Protein 5H1O (pdb70)

Structure (mmCIF, N/CA/C/O backbone):
data_5H1O
#
_entry.id   5H1O
#
_cell.length_a   90.385
_cell.length_b   90.385
_cell.length_c   50.831
_cell.angle_alpha   90.00
_cell.angle_beta   90.00
_cell.angle_gamma   120.00
#
_symmetry.space_group_name_H-M   'P 63'
#
loop_
_entity.id
_entity.type
_entity.pdbx_description
1 polymer 'CRISPR-associated e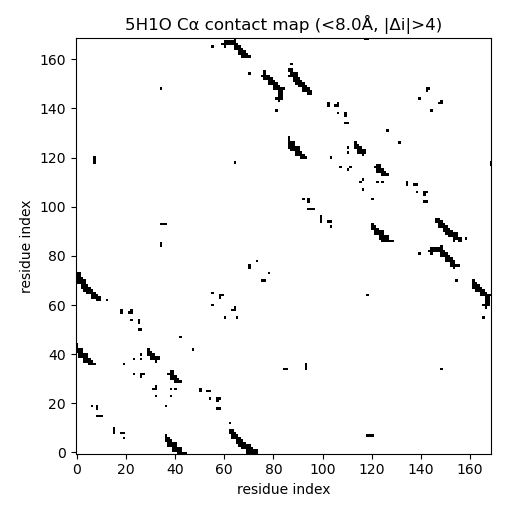ndoribonuclease Cas2'
2 non-polymer 'ACETATE ION'
3 water water
#
loop_
_atom_site.group_PDB
_atom_site.id
_atom_site.type_symbol
_atom_site.label_atom_id
_atom_site.label_alt_id
_atom_site.label_comp_id
_atom_site.label_asym_id
_atom_site.label_entity_id
_atom_site.label_seq_id
_atom_site.pdbx_PDB_ins_code
_atom_site.Cartn_x
_atom_site.Cartn_y
_atom_site.Cartn_z
_atom_site.occupancy
_atom_site.B_iso_or_equiv
_atom_site.auth_seq_id
_atom_site.auth_comp_id
_atom_site.auth_asym_id
_atom_site.auth_atom_id
_atom_site.pdbx_PDB_model_num
ATOM 1 N N . MET A 1 1 ? 20.233 36.251 27.181 1.00 34.85 1 MET A N 1
ATOM 2 C CA . MET A 1 1 ? 19.466 37.476 27.486 1.00 34.96 1 MET A CA 1
ATOM 3 C C . MET A 1 1 ? 20.275 38.620 26.876 1.00 30.58 1 MET A C 1
ATOM 4 O O . MET A 1 1 ? 21.477 38.474 26.647 1.00 34.83 1 MET A O 1
ATOM 9 N N . MET A 1 2 ? 19.626 39.732 26.546 1.00 29.15 2 MET A N 1
ATOM 10 C CA . MET A 1 2 ? 20.375 40.905 26.122 1.00 29.65 2 MET A CA 1
ATOM 11 C C . MET A 1 2 ? 20.391 41.953 27.230 1.00 29.22 2 MET A C 1
ATOM 12 O O . MET A 1 2 ? 19.350 42.213 27.858 1.00 29.42 2 MET A O 1
ATOM 17 N N . VAL A 1 3 ? 21.580 42.476 27.517 1.00 25.10 3 VAL A N 1
ATOM 18 C CA . VAL A 1 3 ? 21.726 43.614 28.429 1.00 24.91 3 VAL A CA 1
ATOM 19 C C . VAL A 1 3 ? 22.292 44.757 27.635 1.00 26.82 3 VAL A C 1
ATOM 20 O O . VAL A 1 3 ? 23.323 44.636 26.983 1.00 27.71 3 VAL A O 1
ATOM 24 N N . LEU A 1 4 ? 21.622 45.892 27.674 1.00 23.99 4 LEU A N 1
ATOM 25 C CA . LEU A 1 4 ? 22.119 47.103 27.076 1.00 24.18 4 LEU A CA 1
ATOM 26 C C . LEU A 1 4 ? 22.931 47.878 28.141 1.00 26.29 4 LEU A C 1
ATOM 27 O O . LEU A 1 4 ? 22.411 48.175 29.201 1.00 26.80 4 LEU A O 1
ATOM 32 N N . VAL A 1 5 ? 24.160 48.206 27.824 1.00 22.99 5 VAL A N 1
ATOM 33 C CA . VAL A 1 5 ? 25.076 48.932 28.709 1.00 23.99 5 VAL A CA 1
ATOM 34 C C . VAL A 1 5 ? 25.328 50.317 28.123 1.00 27.36 5 VAL A C 1
ATOM 35 O O . VAL A 1 5 ? 25.887 50.435 27.023 1.00 25.77 5 VAL A O 1
ATOM 39 N N . SER A 1 6 ? 24.953 51.368 28.864 1.00 25.10 6 SER A N 1
ATOM 40 C CA . SER A 1 6 ? 25.189 52.726 28.445 1.00 27.06 6 SER A CA 1
ATOM 41 C C . SER A 1 6 ? 26.216 53.341 29.400 1.00 29.96 6 SER A C 1
ATOM 42 O O . SER A 1 6 ? 25.968 53.420 30.594 1.00 29.91 6 SER A O 1
ATOM 45 N N . TYR A 1 7 ? 27.347 53.792 28.867 1.00 28.77 7 TYR A N 1
ATOM 46 C CA . TYR A 1 7 ? 28.398 54.332 29.705 1.00 30.06 7 TYR A CA 1
ATOM 47 C C . TYR A 1 7 ? 28.501 55.835 29.464 1.00 32.83 7 TYR A C 1
ATOM 48 O O . TYR A 1 7 ? 28.751 56.263 28.343 1.00 34.49 7 TYR A O 1
ATOM 57 N N . ASP A 1 8 ? 28.218 56.621 30.491 1.00 29.83 8 ASP A N 1
ATOM 58 C CA . ASP A 1 8 ? 28.325 58.077 30.434 1.00 29.50 8 ASP A CA 1
ATOM 59 C C . ASP A 1 8 ? 29.638 58.469 31.088 1.00 38.55 8 ASP A C 1
ATOM 60 O O . ASP A 1 8 ? 29.696 58.643 32.316 1.00 37.05 8 ASP A O 1
ATOM 65 N N . VAL A 1 9 ? 30.662 58.643 30.270 1.00 35.10 9 VAL A N 1
ATOM 66 C CA . VAL A 1 9 ? 31.987 58.879 30.836 1.00 38.07 9 VAL A CA 1
ATOM 67 C C . VAL A 1 9 ? 32.327 60.362 30.827 1.00 45.68 9 VAL A C 1
ATOM 68 O O . VAL A 1 9 ? 32.045 61.093 29.871 1.00 44.89 9 VAL A O 1
ATOM 72 N N . SER A 1 10 ? 32.901 60.807 31.943 1.00 55.95 10 SER A N 1
ATOM 73 C CA . SER A 1 10 ? 33.209 62.208 32.148 1.00 64.07 10 SER A CA 1
ATOM 74 C C . SER A 1 10 ? 34.137 62.741 31.058 1.00 65.55 10 SER A C 1
ATOM 75 O O . SER A 1 10 ? 35.045 62.048 30.592 1.00 61.77 10 SER A O 1
ATOM 78 N N . THR A 1 11 ? 33.946 63.996 30.699 1.00 69.84 11 THR A N 1
ATOM 79 C CA . THR A 1 11 ? 34.800 64.608 29.692 1.00 72.43 11 THR A CA 1
ATOM 80 C C . THR A 1 11 ? 35.591 65.742 30.312 1.00 85.60 11 THR A C 1
ATOM 81 O O . THR A 1 11 ? 36.596 66.198 29.758 1.00 84.95 11 THR A O 1
ATOM 85 N N . SER A 1 12 ? 35.146 66.182 31.481 1.00 90.96 12 SER A N 1
ATOM 86 C CA . SER A 1 12 ? 35.785 67.301 32.152 1.00 94.30 12 SER A CA 1
ATOM 87 C C . SER A 1 12 ? 36.961 66.828 33.011 1.00 100.79 12 SER A C 1
ATOM 88 O O . SER A 1 12 ? 37.771 67.640 33.482 1.00 108.43 12 SER A O 1
ATOM 91 N N . SER A 1 13 ? 37.050 65.510 33.190 1.00 99.65 13 SER A N 1
ATOM 92 C CA . SER A 1 13 ? 38.117 64.872 33.962 1.00 97.17 13 SER A CA 1
ATOM 93 C C . SER A 1 13 ? 39.002 63.975 33.079 1.00 87.76 13 SER A C 1
ATOM 94 O O . SER A 1 13 ? 38.540 63.430 32.071 1.00 75.25 13 SER A O 1
ATOM 97 N N . PRO A 1 14 ? 40.283 63.820 33.462 1.00 84.49 14 PRO A N 1
ATOM 98 C CA . PRO A 1 14 ? 41.270 63.016 32.729 1.00 79.81 14 PRO A CA 1
ATOM 99 C C . PRO A 1 14 ? 41.065 61.510 32.853 1.00 74.92 14 PRO A C 1
ATOM 100 O O . PRO A 1 14 ? 40.413 61.041 33.791 1.00 77.29 14 PRO A O 1
ATOM 104 N N . GLY A 1 15 ? 41.585 60.766 31.882 1.00 67.90 15 GLY A N 1
ATOM 105 C CA . GLY A 1 15 ? 41.515 59.315 31.910 1.00 61.32 15 GLY A CA 1
ATOM 106 C C . GLY A 1 15 ? 40.210 58.723 31.403 1.00 55.67 15 GLY A C 1
ATOM 107 O O . GLY A 1 15 ? 40.057 57.509 31.385 1.00 50.54 15 GLY A O 1
ATOM 108 N N . GLY A 1 16 ? 39.277 59.575 31.001 1.00 57.19 16 GLY A N 1
ATOM 109 C CA . GLY A 1 16 ? 37.998 59.095 30.523 1.00 52.96 16 GLY A CA 1
ATOM 110 C C . GLY A 1 16 ? 38.191 58.245 29.285 1.00 49.77 16 GLY A C 1
A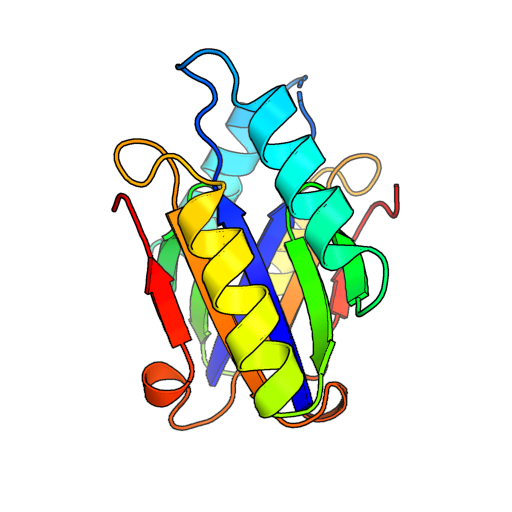TOM 111 O O . GLY A 1 16 ? 37.547 57.213 29.127 1.00 45.81 16 GLY A O 1
ATOM 112 N N . ASP A 1 17 ? 39.072 58.693 28.392 1.00 52.65 17 ASP A N 1
ATOM 113 C CA . ASP A 1 17 ? 39.350 57.942 27.172 1.00 57.20 17 ASP A CA 1
ATOM 114 C C . ASP A 1 17 ? 39.848 56.541 27.509 1.00 51.92 17 ASP A C 1
ATOM 115 O O . ASP A 1 17 ? 39.398 55.564 26.910 1.00 49.18 17 ASP A O 1
ATOM 120 N N . LYS A 1 18 ? 40.754 56.450 28.482 1.00 46.12 18 LYS A N 1
ATOM 121 C CA . LYS A 1 18 ? 41.267 55.145 28.896 1.00 44.36 18 LYS A CA 1
ATOM 122 C C . LYS A 1 18 ? 40.187 54.267 29.534 1.00 46.99 18 LYS A C 1
ATOM 123 O O . LYS A 1 18 ? 40.127 53.064 29.256 1.00 42.55 18 LYS A O 1
ATOM 129 N N . ARG A 1 19 ? 39.318 54.853 30.363 1.00 43.90 19 ARG A N 1
ATOM 130 C CA . ARG A 1 19 ? 38.279 54.099 31.038 1.00 42.03 19 ARG A CA 1
ATOM 131 C C . ARG A 1 19 ? 37.268 53.542 30.036 1.00 37.91 19 ARG A C 1
ATOM 132 O O . ARG A 1 19 ? 36.857 52.365 30.158 1.00 34.60 19 ARG A O 1
ATOM 140 N N . LEU A 1 20 ? 36.905 54.370 29.052 1.00 39.26 20 LEU A N 1
ATOM 141 C CA . LEU A 1 20 ? 36.013 53.928 27.986 1.00 35.74 20 LEU A CA 1
ATOM 142 C C . LEU A 1 20 ? 36.679 52.810 27.183 1.00 39.13 20 LEU A C 1
ATOM 143 O O . LEU A 1 20 ? 36.030 51.802 26.890 1.00 34.31 20 LEU A O 1
ATOM 148 N N . ARG A 1 21 ? 37.980 52.933 26.909 1.00 40.61 21 ARG A N 1
ATOM 149 C CA . ARG A 1 21 ? 38.704 51.888 26.183 1.00 38.17 21 ARG A CA 1
ATOM 150 C C . ARG A 1 21 ? 38.647 50.563 26.941 1.00 36.81 21 ARG A C 1
ATOM 151 O O . ARG A 1 21 ? 38.394 49.501 26.350 1.00 36.74 21 ARG A O 1
ATOM 159 N N . LYS A 1 22 ? 38.854 50.632 28.257 1.00 37.94 22 LYS A N 1
ATOM 160 C CA . LYS A 1 22 ? 38.841 49.415 29.075 1.00 36.79 22 LYS A CA 1
ATOM 161 C C . LYS A 1 22 ? 37.439 48.809 29.151 1.00 35.31 22 LYS A C 1
ATOM 162 O O . LYS A 1 22 ? 37.289 47.589 29.111 1.00 35.10 22 LYS A O 1
ATOM 168 N N . VAL A 1 23 ? 36.423 49.658 29.248 1.00 30.47 23 VAL A N 1
ATOM 169 C CA . VAL A 1 23 ? 35.059 49.159 29.279 1.00 29.91 23 VAL A CA 1
ATOM 170 C C . VAL A 1 23 ? 34.730 48.474 27.954 1.00 28.95 23 VAL A C 1
ATOM 171 O O . VAL A 1 23 ? 34.120 47.408 27.914 1.00 29.78 23 VAL A O 1
ATOM 175 N N . ALA A 1 24 ? 35.133 49.095 26.857 1.00 31.23 24 ALA A N 1
ATOM 176 C CA . ALA A 1 24 ? 34.834 48.530 25.547 1.00 30.55 24 ALA A CA 1
ATOM 177 C C . ALA A 1 24 ? 35.540 47.177 25.394 1.00 32.78 24 ALA A C 1
ATOM 178 O O . ALA A 1 24 ? 34.970 46.217 24.861 1.00 34.03 24 ALA A O 1
ATOM 180 N N . LYS A 1 25 ? 36.778 47.106 25.886 1.00 34.20 25 LYS A N 1
ATOM 181 C CA . LYS A 1 25 ? 37.554 45.869 25.796 1.00 36.75 25 LYS A CA 1
ATOM 182 C C . LYS A 1 25 ? 36.852 44.781 26.617 1.00 35.85 25 LYS A C 1
ATOM 183 O O . LYS A 1 25 ? 36.763 43.644 26.196 1.00 37.60 25 LYS A O 1
ATOM 189 N N . ALA A 1 26 ? 36.329 45.144 27.779 1.00 36.82 26 ALA A N 1
ATOM 190 C CA . ALA A 1 26 ? 35.650 44.156 28.621 1.00 36.72 26 ALA A CA 1
ATOM 191 C C . ALA A 1 26 ? 34.376 43.624 27.953 1.00 30.93 26 ALA A C 1
ATOM 192 O O . ALA A 1 26 ? 34.040 42.452 28.125 1.00 33.47 26 ALA A O 1
ATOM 194 N N . CYS A 1 27 ? 33.738 44.474 27.145 1.00 29.45 27 CYS A N 1
ATOM 195 C CA . CYS A 1 27 ? 32.482 44.094 26.452 1.00 28.40 27 CYS A CA 1
ATOM 196 C C . CYS A 1 27 ? 32.724 43.416 25.105 1.00 30.94 27 CYS A C 1
ATOM 197 O O . CYS A 1 27 ? 31.793 42.946 24.467 1.00 34.28 27 CYS A O 1
ATOM 200 N N . ARG A 1 28 ? 33.972 43.398 24.651 1.00 33.44 28 ARG A N 1
ATOM 201 C CA . ARG A 1 28 ? 34.269 43.012 23.278 1.00 35.42 28 ARG A CA 1
ATOM 202 C C . ARG A 1 28 ? 33.853 41.577 22.924 1.00 39.73 28 ARG A C 1
ATOM 203 O O . ARG A 1 28 ? 33.375 41.325 21.831 1.00 43.32 28 ARG A O 1
ATOM 211 N N . ASP A 1 29 ? 34.060 40.626 23.825 1.00 37.78 29 ASP A N 1
ATOM 212 C CA . ASP A 1 29 ? 33.800 39.233 23.457 1.00 46.27 29 ASP A CA 1
ATOM 213 C C . ASP A 1 29 ? 32.354 38.787 23.621 1.00 37.75 29 ASP A C 1
ATOM 214 O O . ASP A 1 29 ? 31.969 37.784 23.062 1.00 39.59 29 ASP A O 1
ATOM 219 N N . LEU A 1 30 ? 31.539 39.533 24.356 1.00 34.56 30 LEU A N 1
ATOM 220 C CA . LEU A 1 30 ? 30.170 39.073 24.551 1.00 36.26 30 LEU A CA 1
ATOM 221 C C . LEU A 1 30 ? 29.167 40.064 24.005 1.00 40.96 30 LEU A C 1
ATOM 222 O O . LEU A 1 30 ? 27.972 39.925 24.230 1.00 42.73 30 LEU A O 1
ATOM 227 N N . GLY A 1 31 ? 29.630 41.041 23.257 1.00 33.13 31 GLY A N 1
ATOM 228 C CA . GLY A 1 31 ? 28.676 42.030 22.812 1.00 38.71 31 GLY A CA 1
ATOM 229 C C . GLY A 1 31 ? 29.127 42.825 21.628 1.00 34.94 31 GLY A C 1
ATOM 230 O O . GLY A 1 31 ? 30.147 42.539 21.002 1.00 34.49 31 GLY A O 1
ATOM 231 N N . GLN A 1 32 ? 28.305 43.807 21.281 1.00 33.38 32 GLN A N 1
ATOM 232 C CA . GLN A 1 32 ? 28.584 44.637 20.150 1.00 33.95 32 GLN A CA 1
ATOM 233 C C . GLN A 1 32 ? 28.526 46.087 20.603 1.00 32.52 32 GLN A C 1
ATOM 234 O O . GLN A 1 32 ? 27.631 46.480 21.359 1.00 31.82 32 GLN A O 1
ATOM 240 N N . ARG A 1 33 ? 29.523 46.852 20.188 1.00 32.94 33 ARG A N 1
ATOM 241 C CA . ARG A 1 33 ? 29.561 48.287 20.431 1.00 30.52 33 ARG A CA 1
ATOM 242 C C . ARG A 1 33 ? 28.700 48.957 19.375 1.00 30.74 33 ARG A C 1
ATOM 243 O O . ARG A 1 33 ? 29.127 49.108 18.216 1.00 34.13 33 ARG A O 1
ATOM 251 N N . VAL A 1 34 ? 27.489 49.336 19.759 1.00 27.16 34 VAL A N 1
ATOM 252 C CA . VAL A 1 34 ? 26.524 49.821 18.754 1.00 28.32 34 VAL A CA 1
ATOM 253 C C . VAL A 1 34 ? 26.548 51.328 18.624 1.00 28.07 34 VAL A C 1
ATOM 254 O O . VAL A 1 34 ? 26.080 51.856 17.621 1.00 29.04 34 VAL A O 1
ATOM 258 N N . GLN A 1 35 ? 27.021 52.009 19.663 1.00 27.56 35 GLN A N 1
ATOM 259 C CA . GLN A 1 35 ? 27.338 53.445 19.553 1.00 29.03 35 GLN A CA 1
ATOM 260 C C . GLN A 1 35 ? 28.606 53.714 20.337 1.00 32.36 35 GLN A C 1
ATOM 261 O O . GLN A 1 35 ? 29.113 52.801 21.016 1.00 29.75 35 GLN A O 1
ATOM 267 N N . PHE A 1 36 ? 29.123 54.940 20.275 1.00 30.18 36 PHE A N 1
ATOM 268 C CA . PHE A 1 36 ? 30.420 55.264 20.905 1.00 30.24 36 PHE A CA 1
ATOM 269 C C . PHE A 1 36 ? 30.515 54.722 22.311 1.00 33.74 36 PHE A C 1
ATOM 270 O O . PHE A 1 36 ? 31.534 54.157 22.697 1.00 35.30 36 PHE A O 1
ATOM 278 N N . SER A 1 37 ? 29.453 54.903 23.097 1.00 29.75 37 SER A N 1
ATOM 279 C CA . SER A 1 37 ? 29.521 54.435 24.493 1.00 28.66 37 SER A CA 1
ATOM 280 C C . SER A 1 37 ? 28.336 53.526 24.878 1.00 27.23 37 SER A C 1
ATOM 281 O O . SER A 1 37 ? 27.924 53.461 26.045 1.00 26.50 37 SER A O 1
ATOM 284 N N . VAL A 1 38 ? 27.795 52.806 23.894 1.00 25.27 38 VAL A N 1
ATOM 285 C CA . VAL A 1 38 ? 26.668 51.932 24.172 1.00 25.48 38 VAL A CA 1
ATOM 286 C C . VAL A 1 38 ? 26.923 50.560 23.564 1.00 25.37 38 VAL A C 1
ATOM 287 O O . VAL A 1 38 ? 27.342 50.430 22.386 1.00 28.66 38 VAL A O 1
ATOM 291 N N . PHE A 1 39 ? 26.656 49.545 24.392 1.00 24.99 39 PHE A N 1
ATOM 292 C CA . PHE A 1 39 ? 27.012 48.154 24.080 1.00 26.30 39 PHE A CA 1
ATOM 293 C C . PHE A 1 39 ? 25.817 47.256 24.242 1.00 23.64 39 PHE A C 1
ATOM 294 O O . PHE A 1 39 ? 25.112 47.347 25.239 1.00 26.02 39 PHE A O 1
ATOM 302 N N . GLU A 1 40 ? 25.579 46.398 23.262 1.00 24.69 40 GLU A N 1
ATOM 303 C CA . GLU A 1 40 ? 24.548 45.382 23.365 1.00 25.46 40 GLU A CA 1
ATOM 304 C C . GLU A 1 40 ? 25.238 44.078 23.739 1.00 28.82 40 GLU A C 1
ATOM 305 O O . GLU A 1 40 ? 25.998 43.555 22.939 1.00 30.29 40 GLU A O 1
ATOM 311 N N . ILE A 1 41 ? 24.981 43.571 24.942 1.00 25.68 41 ILE A N 1
ATOM 312 C CA . ILE A 1 41 ? 25.696 42.374 25.462 1.00 26.45 41 ILE A CA 1
ATOM 313 C C . ILE A 1 41 ? 24.771 41.162 25.403 1.00 30.16 41 ILE A C 1
ATOM 314 O O . ILE A 1 41 ? 23.616 41.263 25.824 1.00 29.89 41 ILE A O 1
ATOM 319 N N . GLU A 1 42 ? 25.197 40.046 24.805 1.00 28.13 42 GLU A N 1
ATOM 320 C CA . GLU A 1 42 ? 24.354 38.856 24.759 1.00 30.27 42 GLU A CA 1
ATOM 321 C C . GLU A 1 42 ? 24.986 37.869 25.740 1.00 37.11 42 GLU A C 1
ATOM 322 O O . GLU A 1 42 ? 26.088 37.400 25.511 1.00 40.83 42 GLU A O 1
ATOM 328 N N . VAL A 1 43 ? 24.315 37.634 26.860 1.00 36.18 43 VAL A N 1
ATOM 329 C CA . VAL A 1 43 ? 24.884 36.931 28.011 1.00 32.01 43 VAL A CA 1
ATOM 330 C C . VAL A 1 43 ? 23.905 36.015 28.733 1.00 34.61 43 VAL A C 1
ATOM 331 O O . VAL A 1 43 ? 22.704 36.282 28.747 1.00 38.77 43 VAL A O 1
ATOM 335 N N . ASP A 1 44 ? 24.400 34.925 29.316 1.00 36.79 44 ASP A N 1
ATOM 336 C CA . ASP A 1 44 ? 23.577 34.200 30.270 1.00 40.32 44 ASP A CA 1
ATOM 337 C C . ASP A 1 44 ? 23.763 34.852 31.647 1.00 36.53 44 ASP A C 1
ATOM 338 O O . ASP A 1 44 ? 24.620 35.735 31.804 1.00 34.84 44 ASP A O 1
ATOM 343 N N . PRO A 1 45 ? 22.953 34.470 32.639 1.00 40.89 45 PRO A N 1
ATOM 344 C CA . PRO A 1 45 ? 23.018 35.240 33.886 1.00 44.26 45 PRO A CA 1
ATOM 345 C C . PRO A 1 45 ? 24.400 35.242 34.579 1.00 42.39 45 PRO A C 1
ATOM 346 O O .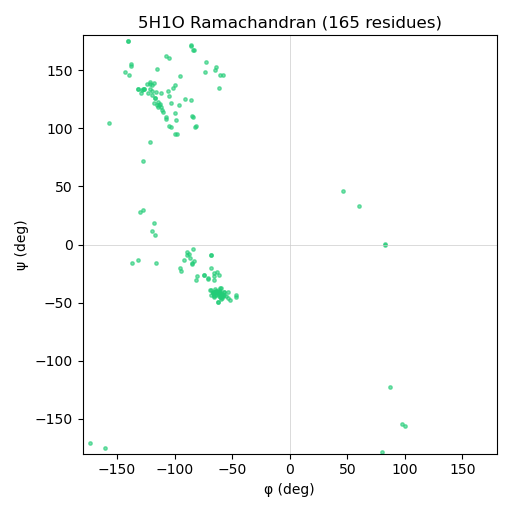 PRO A 1 45 ? 24.785 36.258 35.151 1.00 36.81 45 PRO A O 1
ATOM 350 N N . ALA A 1 46 ? 25.120 34.129 34.550 1.00 42.07 46 ALA A N 1
ATOM 351 C CA . ALA A 1 46 ? 26.447 34.092 35.189 1.00 41.82 46 ALA A CA 1
ATOM 352 C C . ALA A 1 46 ? 27.455 34.992 34.470 1.00 34.10 46 ALA A C 1
ATOM 353 O O . ALA A 1 46 ? 28.274 35.709 35.122 1.00 35.21 46 ALA A O 1
ATOM 355 N N . GLN A 1 47 ? 27.423 34.956 33.138 1.00 34.88 47 GLN A N 1
ATOM 356 C CA . GLN A 1 47 ? 28.286 35.850 32.338 1.00 30.98 47 GLN A CA 1
ATOM 357 C C . GLN A 1 47 ? 27.953 37.278 32.642 1.00 28.17 47 GLN A C 1
ATOM 358 O O . GLN A 1 47 ? 28.856 38.127 32.712 1.00 29.35 47 GLN A O 1
ATOM 364 N N . TRP A 1 48 ? 26.651 37.565 32.786 1.00 30.76 48 TRP A N 1
ATOM 365 C CA . TRP A 1 48 ? 26.286 38.951 33.076 1.00 27.00 48 TRP A CA 1
ATOM 366 C C . TRP A 1 48 ? 26.825 39.345 34.461 1.00 30.21 48 TRP A C 1
ATOM 367 O O . TRP A 1 48 ? 27.365 40.435 34.650 1.00 28.48 48 TRP A O 1
ATOM 378 N N . THR A 1 49 ? 26.656 38.486 35.447 1.00 29.20 49 THR A N 1
ATOM 379 C CA . THR A 1 49 ? 27.197 38.803 36.778 1.00 28.15 49 THR A CA 1
ATOM 380 C C . THR A 1 49 ? 28.696 39.158 36.763 1.00 31.24 49 THR A C 1
ATOM 381 O O . THR A 1 49 ? 29.128 40.166 37.357 1.00 31.23 49 THR A O 1
ATOM 385 N N . ALA A 1 50 ? 29.440 38.335 36.044 1.00 29.87 50 ALA A N 1
ATOM 386 C CA . ALA A 1 50 ? 30.878 38.524 35.915 1.00 29.32 50 ALA A CA 1
ATOM 387 C C . ALA A 1 50 ? 31.207 39.853 35.222 1.00 28.39 50 ALA A C 1
ATOM 388 O O . ALA A 1 50 ? 32.064 40.641 35.704 1.00 29.65 50 ALA A O 1
ATOM 390 N N . LEU A 1 51 ? 30.548 40.077 34.088 1.00 28.38 51 LEU A N 1
ATOM 391 C CA . LEU A 1 51 ? 30.854 41.281 33.304 1.00 26.88 51 LEU A CA 1
ATOM 392 C C . LEU A 1 51 ? 30.457 42.532 34.080 1.00 24.98 51 LEU A C 1
ATOM 393 O O . LEU A 1 51 ? 31.209 43.505 34.143 1.00 26.04 51 LEU A O 1
ATOM 398 N N . ARG A 1 52 ? 29.304 42.505 34.728 1.00 26.94 52 ARG A N 1
ATOM 399 C CA . ARG A 1 52 ? 28.827 43.634 35.513 1.00 28.69 52 ARG A CA 1
ATOM 400 C C . ARG A 1 52 ? 29.845 44.063 36.582 1.00 27.72 52 ARG A C 1
ATOM 401 O O . ARG A 1 52 ? 30.100 45.270 36.769 1.00 26.51 52 ARG A O 1
ATOM 409 N N . GLN A 1 53 ? 30.415 43.080 37.277 1.00 26.62 53 GLN A N 1
ATOM 410 C CA . GLN A 1 53 ? 31.417 43.384 38.295 1.00 27.48 53 GLN A CA 1
ATOM 411 C C . GLN A 1 53 ? 32.610 44.109 37.689 1.00 27.41 53 GLN A C 1
ATOM 412 O O . GLN A 1 53 ? 33.089 45.127 38.262 1.00 28.15 53 GLN A O 1
ATOM 418 N N . ARG A 1 54 ? 33.102 43.589 36.554 1.00 26.47 54 ARG A N 1
ATOM 419 C CA . ARG A 1 54 ? 34.234 44.271 35.896 1.00 27.04 54 ARG A CA 1
ATOM 420 C C . ARG A 1 54 ? 33.887 45.692 35.477 1.00 27.12 54 ARG A C 1
ATOM 421 O O . ARG A 1 54 ? 34.669 46.639 35.690 1.00 28.36 54 ARG A O 1
ATOM 429 N N . LEU A 1 55 ? 32.716 45.887 34.874 1.00 25.64 55 LEU A N 1
ATOM 430 C CA . LEU A 1 55 ? 32.354 47.229 34.447 1.00 25.95 55 LEU A CA 1
ATOM 431 C C . LEU A 1 55 ? 32.258 48.201 35.638 1.00 27.10 55 LEU A C 1
ATOM 432 O O . LEU A 1 55 ? 32.781 49.331 35.579 1.00 28.22 55 LEU A O 1
ATOM 437 N N . CYS A 1 56 ? 31.625 47.759 36.722 1.00 26.21 56 CYS A N 1
ATOM 438 C CA . CYS A 1 56 ? 31.549 48.575 37.935 1.00 27.34 56 CYS A CA 1
ATOM 439 C C . CYS A 1 56 ? 32.947 48.947 38.443 1.00 31.39 56 CYS A C 1
ATOM 440 O O . CYS A 1 56 ? 33.159 50.079 38.890 1.00 30.28 56 CYS A O 1
ATOM 443 N N . ASP A 1 57 ? 33.883 47.992 38.403 1.00 30.04 57 ASP A N 1
ATOM 444 C CA . ASP A 1 57 ? 35.226 48.200 38.902 1.00 27.19 57 ASP A CA 1
ATOM 445 C C . ASP A 1 57 ? 36.054 49.142 38.019 1.00 28.29 57 ASP A C 1
ATOM 446 O O . ASP A 1 57 ? 36.908 49.875 38.512 1.00 32.08 57 ASP A O 1
ATOM 451 N N . LEU A 1 58 ? 35.743 49.130 36.723 1.00 30.64 58 LEU A N 1
ATOM 452 C CA . LEU A 1 58 ? 36.550 49.887 35.747 1.00 31.26 58 LEU A CA 1
ATOM 453 C C . LEU A 1 58 ? 36.227 51.381 35.687 1.00 29.35 58 LEU A C 1
ATOM 454 O O . LEU A 1 58 ? 37.082 52.171 35.285 1.00 34.41 58 LEU A O 1
ATOM 459 N N . ILE A 1 59 ? 34.990 51.763 36.025 1.00 32.33 59 ILE A N 1
ATOM 460 C CA . ILE A 1 59 ? 34.593 53.171 35.926 1.00 30.23 59 ILE A CA 1
ATOM 461 C C . ILE A 1 59 ? 34.998 53.946 37.164 1.00 32.63 59 ILE A C 1
ATOM 462 O O . ILE A 1 59 ? 35.372 53.355 38.176 1.00 36.60 59 ILE A O 1
ATOM 467 N N . ASP A 1 60 ? 34.926 55.267 37.080 1.00 32.46 60 ASP A N 1
ATOM 468 C CA . ASP A 1 60 ? 35.058 56.092 38.276 1.00 37.23 60 ASP A CA 1
ATOM 469 C C . ASP A 1 60 ? 33.653 56.543 38.660 1.00 37.56 60 ASP A C 1
ATOM 470 O O . ASP A 1 60 ? 33.140 57.483 38.070 1.00 39.78 60 ASP A O 1
ATOM 475 N N . PRO A 1 61 ? 33.033 55.891 39.663 1.00 40.10 61 PRO A N 1
ATOM 476 C CA . PRO A 1 61 ? 31.614 56.182 39.927 1.00 37.94 61 PRO A CA 1
ATOM 477 C C . PRO A 1 61 ? 31.397 57.594 40.482 1.00 42.92 61 PRO A C 1
ATOM 478 O O . PRO A 1 61 ? 30.257 58.035 40.587 1.00 42.95 61 PRO A O 1
ATOM 482 N N . ASP A 1 62 ? 32.468 58.304 40.829 1.00 45.83 62 ASP A N 1
ATOM 483 C CA . ASP A 1 62 ? 32.318 59.686 41.253 1.00 43.63 62 ASP A CA 1
ATOM 484 C C . ASP A 1 62 ? 32.025 60.590 40.062 1.00 50.62 62 ASP A C 1
ATOM 485 O O . ASP A 1 62 ? 31.393 61.619 40.218 1.00 49.93 62 ASP A O 1
ATOM 490 N N . ILE A 1 63 ? 32.452 60.214 38.863 1.00 45.09 63 ILE A N 1
ATOM 491 C CA . ILE A 1 63 ? 32.310 61.159 37.754 1.00 45.02 63 ILE A CA 1
ATOM 492 C C . ILE A 1 63 ? 31.698 60.510 36.501 1.00 46.53 63 ILE A C 1
ATOM 493 O O . ILE A 1 63 ? 31.371 61.207 35.547 1.00 41.91 63 ILE A O 1
ATOM 498 N N . ASP A 1 64 ? 31.638 59.174 36.490 1.00 38.20 64 ASP A N 1
ATOM 499 C CA . ASP A 1 64 ? 31.015 58.381 35.416 1.00 36.17 64 ASP A CA 1
ATOM 500 C C . ASP A 1 64 ? 29.698 57.771 35.860 1.00 36.67 64 ASP A C 1
ATOM 501 O O . ASP A 1 64 ? 29.457 57.629 37.058 1.00 36.04 64 ASP A O 1
ATOM 506 N N . SER A 1 65 ? 28.871 57.348 34.900 1.00 34.04 65 SER A N 1
ATOM 507 C CA . SER A 1 65 ? 27.766 56.444 35.270 1.00 33.94 65 SER A CA 1
ATOM 508 C C . SER A 1 65 ? 27.603 55.328 34.266 1.00 30.60 65 SER A C 1
ATOM 509 O O . SER A 1 65 ? 27.980 55.477 33.104 1.00 28.57 65 SER A O 1
ATOM 512 N N . LEU A 1 66 ? 27.063 54.199 34.743 1.00 28.46 66 LEU A N 1
ATOM 513 C CA . LEU A 1 66 ? 26.644 53.109 33.883 1.00 28.55 66 LEU A CA 1
ATOM 514 C C . LEU A 1 66 ? 25.163 52.924 34.069 1.00 25.37 66 LEU A C 1
ATOM 515 O O . LEU A 1 66 ? 24.671 53.038 35.184 1.00 27.68 66 LEU A O 1
ATOM 520 N N . ARG A 1 67 ? 24.442 52.686 32.978 1.00 24.78 67 ARG A N 1
ATOM 521 C CA . ARG A 1 67 ? 23.075 52.200 33.131 1.00 22.81 67 ARG A CA 1
ATOM 522 C C . ARG A 1 67 ? 22.980 50.869 32.408 1.00 26.23 67 ARG A C 1
ATOM 523 O O . ARG A 1 67 ? 23.487 50.710 31.294 1.00 25.00 67 ARG A O 1
ATOM 531 N N . PHE A 1 68 ? 22.371 49.889 33.087 1.00 25.60 68 PHE A N 1
ATOM 532 C CA . PHE A 1 68 ? 22.226 48.540 32.536 1.00 25.20 68 PHE A CA 1
ATOM 533 C C . PHE A 1 68 ? 20.749 48.280 32.330 1.00 25.59 68 PHE A C 1
ATOM 534 O O . PHE A 1 68 ? 20.015 48.337 33.277 1.00 27.87 68 PHE A O 1
ATOM 542 N N . TYR A 1 69 ? 20.344 47.956 31.114 1.00 24.12 69 TYR A N 1
ATOM 543 C CA . TYR A 1 69 ? 18.941 47.666 30.836 1.00 26.03 69 TYR A CA 1
ATOM 544 C C . TYR A 1 69 ? 18.833 46.201 30.420 1.00 27.13 69 TYR A C 1
ATOM 545 O O . TYR A 1 69 ? 19.404 45.801 29.406 1.00 26.00 69 TYR A O 1
ATOM 554 N N . HIS A 1 70 ? 18.064 45.424 31.174 1.00 27.72 70 HIS A N 1
ATOM 555 C CA . HIS A 1 70 ? 17.790 44.037 30.811 1.00 29.04 70 HIS A CA 1
ATOM 556 C C . HIS A 1 70 ? 16.638 44.002 29.834 1.00 29.76 70 HIS A C 1
ATOM 557 O O . HIS A 1 70 ? 15.483 44.355 30.160 1.00 33.61 70 HIS A O 1
ATOM 564 N N . LEU A 1 71 ? 16.956 43.660 28.594 1.00 32.70 71 LEU A N 1
ATOM 565 C CA . LEU A 1 71 ? 16.013 43.824 27.481 1.00 38.58 71 LEU A CA 1
ATOM 566 C C . LEU A 1 71 ? 15.205 42.593 27.256 1.00 41.14 71 LEU A C 1
ATOM 567 O O . LEU A 1 71 ? 14.212 42.622 26.513 1.00 47.68 71 LEU A O 1
ATOM 572 N N . GLY A 1 72 ? 15.625 41.493 27.876 1.00 40.54 72 GLY A N 1
ATOM 573 C CA . GLY A 1 72 ? 14.993 40.208 27.613 1.00 45.83 72 GLY A CA 1
ATOM 574 C C . GLY A 1 72 ? 15.735 39.652 26.402 1.00 55.73 72 GLY A C 1
ATOM 575 O O . GLY A 1 72 ? 16.941 39.408 26.472 1.00 62.05 72 GLY A O 1
ATOM 576 N N . ALA A 1 73 ? 15.018 39.351 25.335 1.00 32.62 73 ALA A N 1
ATOM 577 C CA . ALA A 1 73 ? 15.616 39.039 24.028 1.00 28.08 73 ALA A CA 1
ATOM 578 C C . ALA A 1 73 ? 15.633 40.303 23.189 1.00 27.90 73 ALA A C 1
ATOM 579 O O . ALA A 1 73 ? 14.655 41.063 23.250 1.00 29.89 73 ALA A O 1
ATOM 581 N N . LYS A 1 74 ? 16.652 40.513 22.350 1.00 28.39 74 LYS A N 1
ATOM 582 C CA . LYS A 1 74 ? 16.754 41.732 21.544 1.00 28.64 74 LYS A CA 1
ATOM 583 C C . LYS A 1 74 ? 15.475 42.002 20.716 1.00 27.69 74 LYS A C 1
ATOM 584 O O . LYS A 1 74 ? 15.040 43.150 20.612 1.00 28.55 74 LYS A O 1
ATOM 590 N N . TRP A 1 75 ? 14.868 40.965 20.133 1.00 27.40 75 TRP A N 1
ATOM 591 C CA . TRP A 1 75 ? 13.744 41.216 19.221 1.00 29.72 75 TRP A CA 1
ATOM 592 C C . TRP A 1 75 ? 12.597 41.908 19.941 1.00 28.46 75 TRP A C 1
ATOM 593 O O . TRP A 1 75 ? 11.806 42.603 19.316 1.00 28.13 75 TRP A O 1
ATOM 604 N N . GLU A 1 76 ? 12.512 41.695 21.246 1.00 24.92 76 GLU A N 1
ATOM 605 C CA . GLU A 1 76 ? 11.432 42.300 22.053 1.00 25.68 76 GLU A CA 1
ATOM 606 C C . GLU A 1 76 ? 11.545 43.815 22.175 1.00 24.91 76 GLU A C 1
ATOM 607 O O . GLU A 1 76 ? 10.571 44.496 22.545 1.00 28.02 76 GLU A O 1
ATOM 613 N N . ALA A 1 77 ? 12.744 44.332 21.933 1.00 25.40 77 ALA A N 1
ATOM 614 C CA . ALA A 1 77 ? 12.981 45.758 22.048 1.00 25.27 77 ALA A CA 1
ATOM 615 C C . ALA A 1 77 ? 12.705 46.521 20.740 1.00 27.72 77 ALA A C 1
ATOM 616 O O . ALA A 1 77 ? 12.747 47.753 20.715 1.00 27.70 77 ALA A O 1
ATOM 618 N N . ARG A 1 78 ? 12.418 45.800 19.646 1.00 28.94 78 ARG A N 1
ATOM 619 C CA . ARG A 1 78 ? 12.090 46.473 18.374 1.00 28.58 78 ARG A CA 1
ATOM 620 C C . ARG A 1 78 ? 13.040 47.607 18.028 1.00 26.76 78 ARG A C 1
ATOM 621 O O . ARG A 1 78 ? 12.616 48.718 17.718 1.00 27.69 78 ARG A O 1
ATOM 629 N N . VAL A 1 79 ? 14.321 47.332 18.164 1.00 27.65 79 VAL A N 1
ATOM 630 C CA . VAL A 1 79 ? 15.355 48.364 18.016 1.00 25.72 79 VAL A CA 1
ATOM 631 C C . VAL A 1 79 ? 15.401 49.014 16.644 1.00 29.59 79 VAL A C 1
ATOM 632 O O . VAL A 1 79 ? 15.317 48.321 15.629 1.00 33.82 79 VAL A O 1
ATOM 636 N N . GLU A 1 80 ? 15.511 50.351 16.625 1.00 27.84 80 GLU A N 1
ATOM 637 C CA . GLU A 1 80 ? 15.694 51.137 15.389 1.00 28.30 80 GLU A CA 1
ATOM 638 C C . GLU A 1 80 ? 17.007 51.939 15.507 1.00 29.20 80 GLU A C 1
ATOM 639 O O . GLU A 1 80 ? 17.348 52.440 16.577 1.00 29.92 80 GLU A O 1
ATOM 645 N N . HIS A 1 81 ? 17.746 52.011 14.406 1.00 29.50 81 HIS A N 1
ATOM 646 C CA . HIS A 1 81 ? 18.929 52.863 14.305 1.00 29.25 81 HIS A CA 1
ATOM 647 C C . HIS A 1 81 ? 18.662 53.926 13.242 1.00 30.56 81 HIS A C 1
ATOM 648 O O . HIS A 1 81 ? 18.270 53.579 12.118 1.00 33.17 81 HIS A O 1
ATOM 655 N N . VAL A 1 82 ? 18.923 55.191 13.565 1.00 28.89 82 VAL A N 1
ATOM 656 C CA . VAL A 1 82 ? 18.850 56.285 12.610 1.00 29.82 82 VAL A CA 1
ATOM 657 C C . VAL A 1 82 ? 20.224 56.941 12.510 1.00 32.14 82 VAL A C 1
A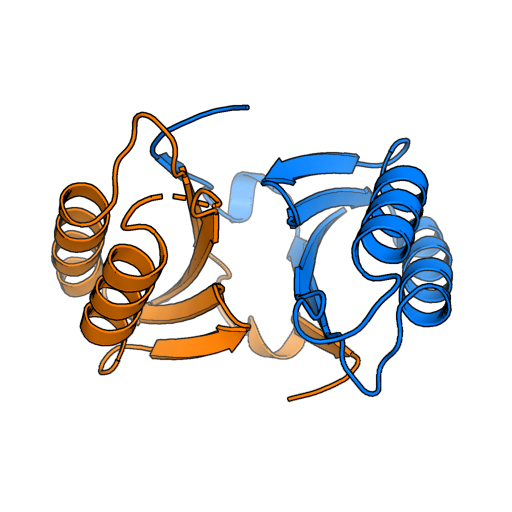TOM 658 O O . VAL A 1 82 ? 20.839 57.220 13.534 1.00 33.66 82 VAL A O 1
ATOM 662 N N . GLY A 1 83 ? 20.707 57.163 11.299 1.00 31.35 83 GLY A N 1
ATOM 663 C CA . GLY A 1 83 ? 21.947 57.910 11.123 1.00 35.28 83 GLY A CA 1
ATOM 664 C C . GLY A 1 83 ? 23.165 57.043 10.949 1.00 37.09 83 GLY A C 1
ATOM 665 O O . GLY A 1 83 ? 23.099 55.900 10.483 1.00 39.93 83 GLY A O 1
ATOM 666 N N . ALA A 1 84 ? 24.311 57.608 11.316 1.00 34.73 84 ALA A N 1
ATOM 667 C CA . ALA A 1 84 ? 25.602 57.016 11.015 1.00 38.06 84 ALA A CA 1
ATOM 668 C C . ALA A 1 84 ? 25.879 55.665 11.678 1.00 43.10 84 ALA A C 1
ATOM 669 O O . ALA A 1 84 ? 25.391 55.375 12.763 1.00 41.43 84 ALA A O 1
ATOM 671 N N . LYS A 1 85 ? 26.719 54.867 11.035 1.00 52.95 85 LYS A N 1
ATOM 672 C CA . LYS A 1 85 ? 27.141 53.604 11.628 1.00 62.82 85 LYS A CA 1
ATOM 673 C C . LYS A 1 85 ? 28.661 53.502 11.636 1.00 75.00 85 LYS A C 1
ATOM 674 O O . LYS A 1 85 ? 29.233 52.731 10.864 1.00 85.59 85 LYS A O 1
ATOM 680 N N . PRO A 1 86 ? 29.326 54.284 12.511 1.00 76.36 86 PRO A N 1
ATOM 681 C CA . PRO A 1 86 ? 30.792 54.239 12.621 1.00 80.05 86 PRO A CA 1
ATOM 682 C C . PRO A 1 86 ? 31.292 52.890 13.110 1.00 76.78 86 PRO A C 1
ATOM 683 O O . PRO A 1 86 ? 32.310 52.437 12.592 1.00 88.95 86 PRO A O 1
ATOM 687 N N . MET B 1 1 ? 3.960 54.348 26.301 1.00 28.50 1 MET B N 1
ATOM 688 C CA . MET B 1 1 ? 5.019 53.337 26.201 1.00 25.18 1 MET B CA 1
ATOM 689 C C . MET B 1 1 ? 6.383 53.956 26.454 1.00 26.81 1 MET B C 1
ATOM 690 O O . MET B 1 1 ? 6.583 55.162 26.202 1.00 27.46 1 MET B O 1
ATOM 695 N N . MET B 1 2 ? 7.314 53.119 26.929 1.00 24.25 2 MET B N 1
ATOM 696 C CA . MET B 1 2 ? 8.674 53.599 27.230 1.00 24.82 2 MET B CA 1
ATOM 697 C C . MET B 1 2 ? 9.583 53.313 26.063 1.00 25.39 2 MET B C 1
ATOM 698 O O . MET B 1 2 ? 9.787 52.161 25.671 1.00 23.28 2 MET B O 1
ATOM 703 N N . VAL B 1 3 ? 10.158 54.373 25.510 1.00 23.67 3 VAL B N 1
ATOM 704 C CA . VAL B 1 3 ? 11.163 54.260 24.469 1.00 24.24 3 VAL B CA 1
ATOM 705 C C . VAL B 1 3 ? 12.468 54.874 25.009 1.00 22.89 3 VAL B C 1
ATOM 706 O O . VAL B 1 3 ? 12.506 56.058 25.360 1.00 24.30 3 VAL B O 1
ATOM 710 N N . LEU B 1 4 ? 13.513 54.063 25.020 1.00 20.83 4 LEU B N 1
ATOM 711 C CA . LEU B 1 4 ? 14.875 54.521 25.418 1.00 22.37 4 LEU B CA 1
ATOM 712 C C . LEU B 1 4 ? 15.509 55.106 24.183 1.00 25.90 4 LEU B C 1
ATOM 713 O O . LEU B 1 4 ? 15.554 54.460 23.138 1.00 25.84 4 LEU B O 1
ATOM 718 N N . VAL B 1 5 ? 15.946 56.353 24.281 1.00 23.41 5 VAL B N 1
ATOM 719 C CA . VAL B 1 5 ? 16.537 57.074 23.161 1.00 25.13 5 VAL B CA 1
ATOM 720 C C . VAL B 1 5 ? 17.987 57.344 23.505 1.00 27.60 5 VAL B C 1
ATOM 721 O O . VAL B 1 5 ? 18.284 57.995 24.503 1.00 25.83 5 VAL B O 1
ATOM 725 N N . SER B 1 6 ? 18.893 56.797 22.693 1.00 24.85 6 SER B N 1
ATOM 726 C CA . SER B 1 6 ? 20.316 56.969 22.905 1.00 23.59 6 SER B CA 1
ATOM 727 C C . SER B 1 6 ? 20.883 57.788 21.743 1.00 28.78 6 SER B C 1
ATOM 728 O O . SER B 1 6 ? 20.840 57.372 20.598 1.00 26.47 6 SER B O 1
ATOM 731 N N . TYR B 1 7 ? 21.458 58.941 22.065 1.00 26.48 7 TYR B N 1
ATOM 732 C CA . TYR B 1 7 ? 21.920 59.840 21.038 1.00 29.00 7 TYR B CA 1
ATOM 733 C C . TYR B 1 7 ? 23.448 59.868 21.052 1.00 35.07 7 TYR B C 1
ATOM 734 O O . 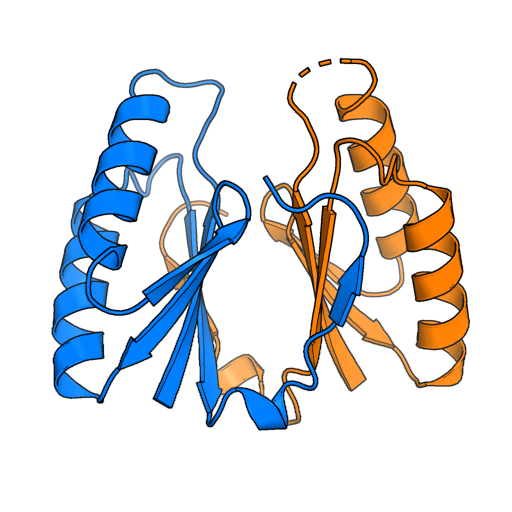TYR B 1 7 ? 24.060 60.310 22.033 1.00 35.80 7 TYR B O 1
ATOM 743 N N . ASP B 1 8 ? 24.059 59.378 19.980 1.00 30.74 8 ASP B N 1
ATOM 744 C CA . ASP B 1 8 ? 25.513 59.429 19.829 1.00 32.86 8 ASP B CA 1
ATOM 745 C C . ASP B 1 8 ? 25.876 60.612 18.967 1.00 38.50 8 ASP B C 1
ATOM 746 O O . ASP B 1 8 ? 25.840 60.551 17.731 1.00 38.54 8 ASP B O 1
ATOM 751 N N . VAL B 1 9 ? 26.190 61.714 19.628 1.00 36.92 9 VAL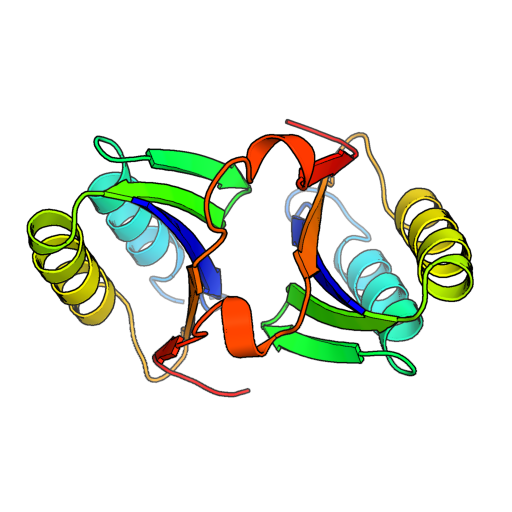 B N 1
ATOM 752 C CA . VAL B 1 9 ? 26.487 62.930 18.881 1.00 44.52 9 VAL B CA 1
ATOM 753 C C . VAL B 1 9 ? 27.973 63.210 18.771 1.00 60.73 9 VAL B C 1
ATOM 754 O O . VAL B 1 9 ? 28.749 63.040 19.723 1.00 54.65 9 VAL B O 1
ATOM 758 N N . SER B 1 10 ? 28.357 63.556 17.543 1.00 62.56 10 SER B N 1
ATOM 759 C CA . SER B 1 10 ? 29.737 63.727 17.145 1.00 74.94 10 SER B CA 1
ATOM 760 C C . SER B 1 10 ? 30.448 64.809 17.942 1.00 76.41 10 SER B C 1
ATOM 761 O O . SER B 1 10 ? 29.855 65.815 18.349 1.00 72.58 10 SER B O 1
ATOM 764 N N . THR B 1 11 ? 31.731 64.570 18.175 1.00 87.67 11 THR B N 1
ATOM 765 C CA . THR B 1 11 ? 32.587 65.530 18.847 1.00 97.97 11 THR B CA 1
ATOM 766 C C . THR B 1 11 ? 33.763 65.902 17.942 1.00 105.26 11 THR B C 1
ATOM 767 O O . THR B 1 11 ? 34.303 67.004 18.016 1.00 106.59 11 THR B O 1
ATOM 771 N N . PRO B 1 14 ? 31.386 69.368 15.941 1.00 91.54 14 PRO B N 1
ATOM 772 C CA . PRO B 1 14 ? 31.137 70.726 15.422 1.00 98.91 14 PRO B CA 1
ATOM 773 C C . PRO B 1 14 ? 29.639 71.027 15.377 1.00 93.79 14 PRO B C 1
ATOM 774 O O . PRO B 1 14 ? 28.942 70.528 14.489 1.00 88.05 14 PRO B O 1
ATOM 778 N N . GLY B 1 15 ? 29.154 71.836 16.318 1.00 83.91 15 GLY B N 1
ATOM 779 C CA . GLY B 1 15 ? 27.735 72.154 16.377 1.00 77.60 15 GLY B CA 1
ATOM 780 C C . GLY B 1 15 ? 26.990 71.045 17.112 1.00 70.50 15 GLY B C 1
ATOM 781 O O . GLY B 1 15 ? 25.765 71.074 17.259 1.00 64.72 15 GLY B O 1
ATOM 782 N N . GLY B 1 16 ? 27.753 70.050 17.552 1.00 71.44 16 GLY B N 1
ATOM 783 C CA . GLY B 1 16 ? 27.226 68.900 18.264 1.00 65.96 16 GLY B CA 1
ATOM 784 C C . GLY B 1 16 ? 26.585 69.301 19.577 1.00 62.73 16 GLY B C 1
ATOM 785 O O . GLY B 1 16 ? 25.511 68.811 19.914 1.00 56.76 16 GLY B O 1
ATOM 786 N N . ASP B 1 17 ? 27.229 70.202 20.316 1.00 72.01 17 ASP B N 1
ATOM 787 C CA . ASP B 1 17 ? 26.671 70.664 21.583 1.00 71.22 17 ASP B CA 1
ATOM 788 C C . ASP B 1 17 ? 25.294 71.279 21.356 1.00 59.16 17 ASP B C 1
ATOM 789 O O . ASP B 1 17 ? 24.361 71.012 22.104 1.00 57.22 17 ASP B O 1
ATOM 794 N N . LYS B 1 18 ? 25.151 72.072 20.304 1.00 60.76 18 LYS B N 1
ATOM 795 C CA . LYS B 1 18 ? 23.855 72.672 20.028 1.00 65.79 18 LYS B CA 1
ATOM 796 C C . LYS B 1 18 ? 22.808 71.612 19.693 1.00 61.77 18 LYS B C 1
ATOM 797 O O . LYS B 1 18 ? 21.668 71.701 20.143 1.00 49.53 18 LYS B O 1
ATOM 803 N N . ARG B 1 19 ? 23.205 70.609 18.915 1.00 44.46 19 ARG B N 1
ATOM 804 C CA . ARG B 1 19 ? 22.271 69.591 18.481 1.00 40.53 19 ARG B CA 1
ATOM 805 C C . ARG B 1 19 ? 21.805 68.779 19.691 1.00 35.41 19 ARG B C 1
ATOM 806 O O . ARG B 1 19 ? 20.619 68.478 19.813 1.00 34.35 19 ARG B O 1
ATOM 814 N N . LEU B 1 20 ? 22.723 68.463 20.606 1.00 39.82 20 LEU B N 1
ATOM 815 C CA . LEU B 1 20 ? 22.331 67.744 21.822 1.00 35.95 20 LEU B CA 1
ATOM 816 C C . LEU B 1 20 ? 21.404 68.629 22.664 1.00 36.07 20 LEU B C 1
ATOM 817 O O . LEU B 1 20 ? 20.447 68.147 23.250 1.00 36.85 20 LEU B O 1
ATOM 822 N N . ARG B 1 21 ? 21.683 69.930 22.722 1.00 34.32 21 ARG B N 1
ATOM 823 C CA . ARG B 1 21 ? 20.794 70.818 23.469 1.00 37.01 21 ARG B CA 1
ATOM 824 C C . ARG B 1 21 ? 19.370 70.787 22.882 1.00 38.44 21 ARG B C 1
ATOM 825 O O . ARG B 1 21 ? 18.385 70.804 23.621 1.00 35.75 21 ARG B O 1
ATOM 833 N N . LYS B 1 22 ? 19.289 70.790 21.553 1.00 34.51 22 LYS B N 1
ATOM 834 C CA . LYS B 1 22 ? 17.996 70.827 20.847 1.00 34.30 22 LYS B CA 1
ATOM 835 C C . LYS B 1 22 ? 17.250 69.508 21.042 1.00 33.96 22 LYS B C 1
ATOM 836 O O . LYS B 1 22 ? 16.038 69.487 21.215 1.00 33.06 22 LYS B O 1
ATOM 842 N N . VAL B 1 23 ? 17.993 68.413 21.016 1.00 30.76 23 VAL B N 1
ATOM 843 C CA . VAL B 1 23 ? 17.371 67.107 21.233 1.00 28.75 23 VAL B CA 1
ATOM 844 C C . VAL B 1 23 ? 16.856 67.036 22.661 1.00 26.97 23 VAL B C 1
ATOM 845 O O . VAL B 1 23 ? 15.706 66.613 22.887 1.00 29.47 23 VAL B O 1
ATOM 849 N N . ALA B 1 24 ? 17.664 67.493 23.623 1.00 29.07 24 ALA B N 1
ATOM 850 C CA . ALA B 1 24 ? 17.225 67.453 25.027 1.00 30.65 24 ALA B CA 1
ATOM 851 C C . ALA B 1 24 ? 15.966 68.313 25.231 1.00 33.75 24 ALA B C 1
ATOM 852 O O . ALA B 1 24 ? 15.010 67.908 25.924 1.00 32.83 24 ALA B O 1
ATOM 854 N N . LYS B 1 25 ? 15.935 69.480 24.598 1.00 32.19 25 LYS B N 1
ATOM 855 C CA . LYS B 1 25 ? 14.772 70.337 24.728 1.00 33.10 25 LYS B CA 1
ATOM 856 C C . LYS B 1 25 ? 13.542 69.661 24.119 1.00 35.59 25 LYS B C 1
ATOM 857 O O . LYS B 1 25 ? 12.431 69.777 24.676 1.00 34.70 25 LYS B O 1
ATOM 863 N N . ALA B 1 26 ? 13.713 69.001 22.972 1.00 30.14 26 ALA B N 1
ATOM 864 C CA . ALA B 1 26 ? 12.553 68.375 22.338 1.00 29.20 26 ALA B CA 1
ATOM 865 C C . ALA B 1 26 ? 12.008 67.252 23.204 1.00 33.73 26 ALA B C 1
ATOM 866 O O . ALA B 1 26 ? 10.806 66.969 23.131 1.00 32.96 26 ALA B O 1
ATOM 868 N N . CYS B 1 27 ? 12.869 66.635 24.014 1.00 30.56 27 CYS B N 1
ATOM 869 C CA . CYS B 1 27 ? 12.464 65.509 24.875 1.00 29.07 27 CYS B CA 1
ATOM 870 C C . CYS B 1 27 ? 11.968 65.933 26.249 1.00 29.05 27 CYS B C 1
ATOM 871 O O . CYS B 1 27 ? 11.480 65.102 27.003 1.00 32.75 27 CYS B O 1
ATOM 874 N N . ARG B 1 28 ? 12.120 67.209 26.581 1.00 30.79 28 ARG B N 1
ATOM 875 C CA . ARG B 1 28 ? 11.982 67.646 27.966 1.00 35.07 28 ARG B CA 1
ATOM 876 C C . ARG B 1 28 ? 10.642 67.328 28.639 1.00 35.40 28 ARG B C 1
ATOM 877 O O . ARG B 1 28 ? 10.626 66.922 29.804 1.00 37.22 28 ARG B O 1
ATOM 885 N N . ASP B 1 29 ? 9.537 67.495 27.910 1.00 30.29 29 ASP B N 1
ATOM 886 C CA . ASP B 1 29 ? 8.214 67.309 28.467 1.00 28.37 29 ASP B CA 1
ATOM 887 C C . ASP B 1 29 ? 7.776 65.850 28.479 1.00 27.87 29 ASP B C 1
ATOM 888 O O . ASP B 1 29 ? 6.755 65.487 29.109 1.00 36.51 29 ASP B O 1
ATOM 893 N N . LEU B 1 30 ? 8.494 65.023 27.745 1.00 26.12 30 LEU B N 1
ATOM 894 C CA . LEU B 1 30 ? 7.988 63.668 27.507 1.00 26.93 30 LEU B CA 1
ATOM 895 C C . LEU B 1 30 ? 8.889 62.595 28.098 1.00 26.73 30 LEU B C 1
ATOM 896 O O . LEU B 1 30 ? 8.691 61.420 27.851 1.00 30.41 30 LEU B O 1
ATOM 901 N N . GLY B 1 31 ? 9.884 62.992 28.871 1.00 29.84 31 GLY B N 1
ATOM 902 C CA . GLY B 1 31 ? 10.800 61.986 29.372 1.00 35.75 31 GLY B CA 1
ATOM 903 C C . GLY B 1 31 ? 11.791 62.531 30.363 1.00 35.37 31 GLY B C 1
ATOM 904 O O . GLY B 1 31 ? 11.675 63.675 30.810 1.00 33.22 31 GLY B O 1
ATOM 905 N N . GLN B 1 32 ? 12.769 61.694 30.704 1.00 28.29 32 GLN B N 1
ATOM 906 C CA . GLN B 1 32 ? 13.795 62.088 31.624 1.00 28.85 32 GLN B CA 1
ATOM 907 C C . GLN B 1 32 ? 15.161 61.843 30.967 1.00 31.33 32 GLN B C 1
ATOM 908 O O . GLN B 1 32 ? 15.390 60.790 30.346 1.00 28.85 32 GLN B O 1
ATOM 914 N N . ARG B 1 33 ? 16.026 62.829 31.081 1.00 29.90 33 ARG B N 1
ATOM 915 C CA . ARG B 1 33 ? 17.398 62.744 30.623 1.00 28.55 33 ARG B CA 1
ATOM 916 C C . ARG B 1 33 ? 18.175 62.023 31.731 1.00 31.86 33 ARG B C 1
ATOM 917 O O . ARG B 1 33 ? 18.529 62.621 32.750 1.00 33.66 33 ARG B O 1
ATOM 925 N N . VAL B 1 34 ? 18.439 60.732 31.544 1.00 28.88 34 VAL B N 1
ATOM 926 C CA . VAL B 1 34 ? 18.992 59.912 32.608 1.00 27.79 34 VAL B CA 1
ATOM 927 C C . VAL B 1 34 ? 20.504 59.811 32.525 1.00 26.11 34 VAL B C 1
ATOM 928 O O . VAL B 1 34 ? 21.146 59.442 33.507 1.00 28.69 34 VAL B O 1
ATOM 932 N N . GLN B 1 35 ? 21.045 60.087 31.335 1.00 25.98 35 GLN B N 1
ATOM 933 C CA . GLN B 1 35 ? 22.501 60.292 31.200 1.00 28.07 35 GLN B CA 1
ATOM 934 C C . GLN B 1 35 ? 22.716 61.432 30.209 1.00 28.77 35 GLN B C 1
ATOM 935 O O . GLN B 1 35 ? 21.749 61.896 29.600 1.00 31.55 35 GLN B O 1
ATOM 941 N N . PHE B 1 36 ? 23.969 61.838 30.019 1.00 31.01 36 PHE B N 1
ATOM 942 C CA . PHE B 1 36 ? 24.263 63.012 29.172 1.00 32.26 36 PHE B CA 1
ATOM 943 C C . PHE B 1 36 ? 23.502 62.966 27.854 1.00 34.53 36 PHE B C 1
ATOM 944 O O . PHE B 1 36 ? 22.929 63.968 27.410 1.00 33.75 36 PHE B O 1
ATOM 952 N N . SER B 1 37 ? 23.467 61.791 27.233 1.00 28.74 37 SER B N 1
ATOM 953 C CA . SER B 1 37 ? 22.848 61.681 25.918 1.00 28.79 37 SER B CA 1
ATOM 954 C C . SER B 1 37 ? 21.845 60.532 25.843 1.00 30.60 37 SER B C 1
ATOM 955 O O . SER B 1 37 ? 21.610 59.972 24.756 1.00 27.80 37 SER B O 1
ATOM 958 N N . VAL B 1 38 ? 21.260 60.209 26.995 1.00 24.96 38 VAL B N 1
ATOM 959 C CA . VAL B 1 38 ? 20.284 59.120 27.028 1.00 27.09 38 VAL B CA 1
ATOM 960 C C . VAL B 1 38 ? 19.033 59.558 27.760 1.00 27.51 38 VAL B C 1
ATOM 961 O O . VAL B 1 38 ? 19.100 60.122 28.866 1.00 27.99 38 VAL B O 1
ATOM 965 N N . PHE B 1 39 ? 17.903 59.232 27.122 1.00 24.97 39 PHE B N 1
ATOM 966 C CA . PHE B 1 39 ? 16.573 59.701 27.514 1.00 24.09 39 PHE B CA 1
ATOM 967 C C . PHE B 1 39 ? 15.594 58.566 27.641 1.00 24.85 39 PHE B C 1
ATOM 968 O O . PHE B 1 39 ? 15.458 57.741 26.722 1.00 25.57 39 PHE B O 1
ATOM 976 N N . GLU B 1 40 ? 14.879 58.526 28.755 1.00 23.79 40 GLU B N 1
ATOM 977 C CA . GLU B 1 40 ? 13.814 57.541 28.918 1.00 23.71 40 GLU B CA 1
ATOM 978 C C . GLU B 1 40 ? 12.505 58.277 28.581 1.00 26.45 40 GLU B C 1
ATOM 979 O O . GLU B 1 40 ? 12.055 59.107 29.363 1.00 26.67 40 GLU B O 1
ATOM 985 N N . ILE B 1 41 ? 11.935 57.967 27.420 1.00 24.29 41 ILE B N 1
ATOM 986 C CA . ILE B 1 41 ? 10.800 58.710 26.854 1.00 26.44 41 ILE B CA 1
ATOM 987 C C . ILE B 1 41 ? 9.488 57.979 27.032 1.00 24.11 41 ILE B C 1
ATOM 988 O O . ILE B 1 41 ? 9.340 56.886 26.573 1.00 23.93 41 ILE B O 1
ATOM 993 N N . GLU B 1 42 ? 8.520 58.617 27.703 1.00 23.18 42 GLU B N 1
ATOM 994 C CA . GLU B 1 42 ? 7.225 58.001 27.906 1.00 24.97 42 GLU B CA 1
ATOM 995 C C . GLU B 1 42 ? 6.213 58.712 27.002 1.00 26.05 42 GLU B C 1
ATOM 996 O O . GLU B 1 42 ? 5.834 59.879 27.257 1.00 25.72 42 GLU B O 1
ATOM 1002 N N . VAL B 1 43 ? 5.793 57.989 25.956 1.00 23.97 43 VAL B N 1
ATOM 1003 C CA . VAL B 1 43 ? 4.980 58.538 24.851 1.00 24.83 43 VAL B CA 1
ATOM 1004 C C . VAL B 1 43 ? 3.926 57.564 24.431 1.00 26.81 43 VAL B C 1
ATOM 1005 O O . VAL B 1 43 ? 4.180 56.351 24.408 1.00 25.88 43 VAL B O 1
ATOM 1009 N N . ASP B 1 44 ? 2.767 58.065 24.016 1.00 26.73 44 ASP B N 1
ATOM 1010 C CA . ASP B 1 44 ? 1.819 57.166 23.383 1.00 27.40 44 ASP B CA 1
ATOM 1011 C C . ASP B 1 44 ? 2.182 57.103 21.907 1.00 25.13 44 ASP B C 1
ATOM 1012 O O . ASP B 1 44 ? 3.111 57.788 21.464 1.00 25.04 44 ASP B O 1
ATOM 1017 N N . PRO B 1 45 ? 1.553 56.211 21.138 1.00 29.09 45 PRO B N 1
ATOM 1018 C CA . PRO B 1 45 ? 2.069 56.019 19.777 1.00 33.48 45 PRO B CA 1
ATOM 1019 C C . PRO B 1 45 ? 2.060 57.263 18.890 1.00 33.52 45 PRO B C 1
ATOM 1020 O O . PRO B 1 45 ? 2.997 57.447 18.091 1.00 31.57 45 PRO B O 1
ATOM 1024 N N . ALA B 1 46 ? 1.023 58.091 19.021 1.00 28.76 46 ALA B N 1
ATOM 1025 C CA . ALA B 1 46 ? 0.910 59.287 18.226 1.00 28.89 46 ALA B CA 1
ATOM 1026 C C . ALA B 1 46 ? 1.995 60.290 18.641 1.00 27.13 46 ALA B C 1
ATOM 1027 O O . ALA B 1 46 ? 2.637 60.938 17.801 1.00 29.09 46 ALA B O 1
ATOM 1029 N N . GLN B 1 47 ? 2.190 60.432 19.949 1.00 28.12 47 GLN B N 1
ATOM 1030 C CA . GLN B 1 47 ? 3.252 61.329 20.432 1.00 25.12 47 GLN B CA 1
ATOM 1031 C C . GLN B 1 47 ? 4.621 60.846 19.950 1.00 25.72 47 GLN B C 1
ATOM 1032 O O . GLN B 1 47 ? 5.499 61.650 19.620 1.00 27.51 47 GLN B O 1
ATOM 1038 N N . TRP B 1 48 ? 4.814 59.529 19.949 1.00 24.27 48 TRP B N 1
ATOM 1039 C CA . TRP B 1 48 ? 6.106 58.991 19.528 1.00 26.22 48 TRP B CA 1
ATOM 1040 C C . TRP B 1 48 ? 6.325 59.288 18.040 1.00 28.49 48 TRP B C 1
ATOM 1041 O O . TRP B 1 48 ? 7.441 59.693 17.644 1.00 27.16 48 TRP B O 1
ATOM 1052 N N . THR B 1 49 ? 5.303 59.104 17.220 1.00 27.16 49 THR B N 1
ATOM 1053 C CA . THR B 1 49 ? 5.433 59.484 15.785 1.00 31.83 49 THR B CA 1
ATOM 1054 C C . THR B 1 49 ? 5.931 60.934 15.672 1.00 30.78 49 THR B C 1
ATOM 1055 O O . THR B 1 49 ? 6.888 61.237 14.930 1.00 29.64 49 THR B O 1
ATOM 1059 N N . ALA B 1 50 ? 5.278 61.814 16.438 1.00 27.05 50 ALA B N 1
ATOM 1060 C CA . ALA B 1 50 ? 5.686 63.232 16.388 1.00 28.33 50 ALA B CA 1
ATOM 1061 C C . ALA B 1 50 ? 7.140 63.461 16.861 1.00 27.32 50 ALA B C 1
ATOM 1062 O O . ALA B 1 50 ? 7.944 64.151 16.183 1.00 30.79 50 ALA B O 1
ATOM 1064 N N . LEU B 1 51 ? 7.476 62.904 18.026 1.00 24.34 51 LEU B N 1
ATOM 1065 C CA . LEU B 1 51 ? 8.787 63.148 18.612 1.00 24.02 51 LEU B CA 1
ATOM 1066 C C . LEU B 1 51 ? 9.871 62.524 17.750 1.00 27.39 51 LEU B C 1
ATOM 1067 O O . LEU B 1 51 ? 10.922 63.129 17.516 1.00 26.62 51 LEU B O 1
ATOM 1072 N N . ARG B 1 52 ? 9.618 61.323 17.257 1.00 25.25 52 ARG B N 1
ATOM 1073 C CA . ARG B 1 52 ? 10.608 60.629 16.434 1.00 27.50 52 ARG B CA 1
ATOM 1074 C C . ARG B 1 52 ? 10.964 61.448 15.207 1.00 29.45 52 ARG B C 1
ATOM 1075 O O . ARG B 1 52 ? 12.160 61.573 14.891 1.00 27.47 52 ARG B O 1
ATOM 1083 N N . GLN B 1 53 ? 9.951 62.018 14.547 1.00 29.13 53 GLN B N 1
ATOM 1084 C CA . GLN B 1 53 ? 10.194 62.867 13.368 1.00 30.66 53 GLN B CA 1
ATOM 1085 C C . GLN B 1 53 ? 11.080 64.049 13.731 1.00 29.14 53 GLN B C 1
ATOM 1086 O O . GLN B 1 53 ? 12.043 64.401 12.993 1.00 29.97 53 GLN B O 1
ATOM 1092 N N . ARG B 1 54 ? 10.738 64.681 14.853 1.00 28.21 54 ARG B N 1
ATOM 1093 C CA . ARG B 1 54 ? 11.553 65.804 15.297 1.00 30.94 54 ARG B CA 1
ATOM 1094 C C . ARG B 1 54 ? 13.002 65.365 15.543 1.00 29.70 54 ARG B C 1
ATOM 1095 O O . ARG B 1 54 ? 13.925 66.039 15.098 1.00 29.28 54 ARG B O 1
ATOM 1103 N N . LEU B 1 55 ? 13.198 64.239 16.217 1.00 27.37 55 LEU B N 1
ATOM 1104 C CA . LEU B 1 55 ? 14.556 63.782 16.503 1.00 27.85 55 LEU B CA 1
ATOM 1105 C C . LEU B 1 55 ? 15.334 63.549 15.217 1.00 29.41 55 LEU B C 1
ATOM 1106 O O . LEU B 1 55 ? 16.500 63.988 15.099 1.00 30.61 55 LEU B O 1
ATOM 1111 N N . CYS B 1 56 ? 14.683 62.923 14.240 1.00 28.46 56 CYS B N 1
ATOM 1112 C CA . CYS B 1 56 ? 15.310 62.704 12.938 1.00 29.12 56 CYS B CA 1
ATOM 1113 C C . CYS B 1 56 ? 15.759 64.000 12.288 1.00 30.95 56 CYS B C 1
ATOM 1114 O O . CYS B 1 56 ? 16.845 64.074 11.742 1.00 33.32 56 CYS B O 1
ATOM 1117 N N . ASP B 1 57 ? 14.906 65.023 12.362 1.00 29.34 57 ASP B N 1
ATOM 1118 C CA . ASP B 1 57 ? 15.211 66.325 11.782 1.00 32.27 57 ASP B CA 1
ATOM 1119 C C . ASP B 1 57 ? 16.302 67.114 12.538 1.00 31.27 57 ASP B C 1
ATOM 1120 O O . ASP B 1 57 ? 17.009 67.932 11.945 1.00 36.03 57 ASP B O 1
ATOM 1125 N N . LEU B 1 58 ? 16.410 66.882 13.849 1.00 33.03 58 LEU B N 1
ATOM 1126 C CA . LEU B 1 58 ? 17.319 67.671 14.679 1.00 33.72 58 LEU B CA 1
ATOM 1127 C C . LEU B 1 58 ? 18.776 67.171 14.592 1.00 29.71 58 LEU B C 1
ATOM 1128 O O . LEU B 1 58 ? 19.708 67.978 14.706 1.00 36.07 58 LEU B O 1
ATOM 1133 N N . ILE B 1 59 ? 18.966 65.876 14.368 1.00 34.08 59 ILE B N 1
ATOM 1134 C CA . ILE B 1 59 ? 20.339 65.345 14.297 1.00 33.93 59 ILE B CA 1
ATOM 1135 C C . ILE B 1 59 ? 20.972 65.526 12.921 1.00 38.93 59 ILE B C 1
ATOM 1136 O O . ILE B 1 59 ? 20.322 65.904 11.957 1.00 35.71 59 ILE B O 1
ATOM 1141 N N . ASP B 1 60 ? 22.285 65.324 12.833 1.00 36.64 60 ASP B N 1
ATOM 1142 C CA . ASP B 1 60 ? 22.950 65.285 11.544 1.00 38.58 60 ASP B CA 1
ATOM 1143 C C . ASP B 1 60 ? 23.249 63.808 11.299 1.00 41.15 60 ASP B C 1
ATOM 1144 O O . ASP B 1 60 ? 24.191 63.285 11.882 1.00 39.30 60 ASP B O 1
ATOM 1149 N N . PRO B 1 61 ? 22.451 63.142 10.454 1.00 40.55 61 PRO B N 1
ATOM 1150 C CA . PRO B 1 61 ? 22.546 61.683 10.287 1.00 42.65 61 PRO B CA 1
ATOM 1151 C C . PRO B 1 61 ? 23.847 61.279 9.610 1.00 44.11 61 PRO B C 1
ATOM 1152 O O . PRO B 1 61 ? 24.156 60.085 9.563 1.00 42.78 61 PRO B O 1
ATOM 1156 N N . ASP B 1 62 ? 24.611 62.238 9.102 1.00 42.92 62 ASP B N 1
ATOM 1157 C CA . ASP B 1 62 ? 25.894 61.900 8.491 1.00 43.62 62 ASP B CA 1
ATOM 1158 C C . ASP B 1 62 ? 26.945 61.553 9.537 1.00 45.74 62 ASP B C 1
ATOM 1159 O O . ASP B 1 62 ? 27.897 60.820 9.254 1.00 43.44 62 ASP B O 1
ATOM 1164 N N . ILE B 1 63 ? 26.785 62.082 10.743 1.00 41.60 63 ILE B N 1
ATOM 1165 C CA . ILE B 1 63 ? 27.830 61.961 11.765 1.00 42.16 63 ILE B CA 1
ATOM 1166 C C . ILE B 1 63 ? 27.299 61.613 13.165 1.00 44.24 63 ILE B C 1
ATOM 1167 O O . ILE B 1 63 ? 28.077 61.178 14.019 1.00 45.10 63 ILE B O 1
ATOM 1172 N N . ASP B 1 64 ? 25.988 61.777 13.374 1.00 37.78 64 ASP B N 1
ATOM 1173 C CA . ASP B 1 64 ? 25.318 61.419 14.617 1.00 34.71 64 ASP B CA 1
ATOM 1174 C C . ASP B 1 64 ? 24.537 60.142 14.394 1.00 35.31 64 ASP B C 1
ATOM 1175 O O . ASP B 1 64 ? 24.196 59.811 13.261 1.00 35.84 64 ASP B O 1
ATOM 1180 N N . SER B 1 65 ? 24.201 59.465 15.481 1.00 31.03 65 SER B N 1
ATOM 1181 C CA . SER B 1 65 ? 23.188 58.393 15.387 1.00 30.41 65 SER B CA 1
ATOM 118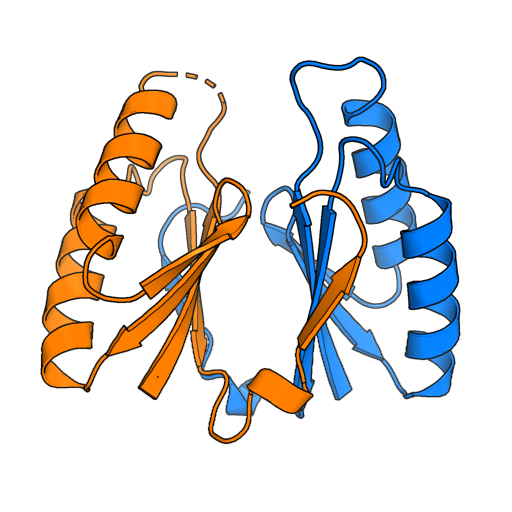2 C C . SER B 1 65 ? 22.235 58.413 16.539 1.00 29.86 65 SER B C 1
ATOM 1183 O O . SER B 1 65 ? 22.532 58.954 17.602 1.00 28.43 65 SER B O 1
ATOM 1186 N N . LEU B 1 66 ? 21.043 57.863 16.299 1.00 28.10 66 LEU B N 1
ATOM 1187 C CA . LEU B 1 66 ? 20.062 57.622 17.329 1.00 24.95 66 LEU B CA 1
ATOM 1188 C C . LEU B 1 66 ? 19.771 56.134 17.384 1.00 27.57 66 LEU B C 1
ATOM 1189 O O . LEU B 1 66 ? 19.667 55.496 16.323 1.00 27.44 66 LEU B O 1
ATOM 1194 N N . ARG B 1 67 ? 19.668 55.581 18.587 1.00 26.70 67 ARG B N 1
ATOM 1195 C CA . ARG B 1 67 ? 19.086 54.243 18.692 1.00 25.13 67 ARG B CA 1
ATOM 1196 C C . ARG B 1 67 ? 17.872 54.319 19.613 1.00 25.07 67 ARG B C 1
ATOM 1197 O O . ARG B 1 67 ? 17.892 54.991 20.641 1.00 24.71 67 ARG B O 1
ATOM 1205 N N . PHE B 1 68 ? 16.809 53.627 19.207 1.00 23.29 68 PHE B N 1
ATOM 1206 C CA . PHE B 1 68 ? 15.550 53.612 19.954 1.00 23.17 68 PHE B CA 1
ATOM 1207 C C . PHE B 1 68 ? 15.248 52.202 20.433 1.00 24.72 68 PHE B C 1
ATOM 1208 O O . PHE B 1 68 ? 15.263 51.279 19.619 1.00 25.79 68 PHE B O 1
ATOM 1216 N N . TYR B 1 69 ? 15.016 52.040 21.734 1.00 22.67 69 TYR B N 1
ATOM 1217 C CA . TYR B 1 69 ? 14.684 50.725 22.315 1.00 22.33 69 TYR B CA 1
ATOM 1218 C C . TYR B 1 69 ? 13.333 50.740 22.980 1.00 24.04 69 TYR B C 1
ATOM 1219 O O . TYR B 1 69 ? 13.096 51.584 23.831 1.00 24.09 69 TYR B O 1
ATOM 1228 N N . HIS B 1 70 ? 12.461 49.781 22.647 1.00 22.87 70 HIS B N 1
ATOM 1229 C CA . HIS B 1 70 ? 11.197 49.670 23.365 1.00 22.75 70 HIS B CA 1
ATOM 1230 C C . HIS B 1 70 ? 11.412 48.847 24.626 1.00 24.88 70 HIS B C 1
ATOM 1231 O O . HIS B 1 70 ? 11.653 47.648 24.512 1.00 28.19 70 HIS B O 1
ATOM 1238 N N . LEU B 1 71 ? 11.335 49.448 25.815 1.00 21.51 71 LEU B N 1
ATOM 1239 C CA . LEU B 1 71 ? 11.721 48.718 27.007 1.00 23.56 71 LEU B CA 1
ATOM 1240 C C . LEU B 1 71 ? 10.596 47.860 27.573 1.00 27.58 71 LEU B C 1
ATOM 1241 O O . LEU B 1 71 ? 10.843 46.963 28.377 1.00 28.47 71 LEU B O 1
ATOM 1246 N N . GLY B 1 72 ? 9.373 48.136 27.160 1.00 26.84 72 GLY B N 1
ATOM 1247 C CA . GLY B 1 72 ? 8.246 47.349 27.633 1.00 26.90 72 GLY B CA 1
ATOM 1248 C C . GLY B 1 72 ? 7.727 47.708 28.997 1.00 28.73 72 GLY B C 1
ATOM 1249 O O . GLY B 1 72 ? 8.263 48.570 29.718 1.00 29.02 72 GLY B O 1
ATOM 1250 N N . ALA B 1 73 ? 6.713 46.955 29.414 1.00 25.73 73 ALA B N 1
ATOM 1251 C CA . ALA B 1 73 ? 6.109 47.177 30.695 1.00 27.88 73 ALA B CA 1
ATOM 1252 C C . ALA B 1 73 ? 7.018 46.699 31.801 1.00 27.49 73 ALA B C 1
ATOM 1253 O O . ALA B 1 73 ? 7.788 45.727 31.643 1.00 32.66 73 ALA B O 1
ATOM 1255 N N . LYS B 1 74 ? 6.915 47.401 32.922 1.00 35.09 74 LYS B N 1
ATOM 1256 C CA . LYS B 1 74 ? 7.667 47.110 34.139 1.00 36.07 74 LYS B CA 1
ATOM 1257 C C . LYS B 1 74 ? 9.178 47.209 33.881 1.00 32.36 74 LYS B C 1
ATOM 1258 O O . LYS B 1 74 ? 9.980 46.496 34.506 1.00 33.34 74 LYS B O 1
ATOM 1264 N N . TRP B 1 75 ? 9.557 48.113 32.983 1.00 29.10 75 TRP B N 1
ATOM 1265 C CA . TRP B 1 75 ? 10.952 48.350 32.626 1.00 26.94 75 TRP B CA 1
ATOM 1266 C C . TRP B 1 75 ? 11.733 48.859 33.838 1.00 27.48 75 TRP B C 1
ATOM 1267 O O . TRP B 1 75 ? 12.948 48.700 33.858 1.00 25.87 75 TRP B O 1
ATOM 1278 N N . GLU B 1 76 ? 11.045 49.458 34.828 1.00 28.91 76 GLU B N 1
ATOM 1279 C CA . GLU B 1 76 ? 11.777 50.045 35.975 1.00 28.58 76 GLU B CA 1
ATOM 1280 C C . GLU B 1 76 ? 12.477 48.977 36.803 1.00 33.14 76 GLU B C 1
ATOM 1281 O O . GLU B 1 76 ? 13.539 49.230 37.381 1.00 37.94 76 GLU B O 1
ATOM 1287 N N . ALA B 1 77 ? 11.972 47.760 36.743 1.00 32.36 77 ALA B N 1
ATOM 1288 C CA . ALA B 1 77 ? 12.586 46.669 37.491 1.00 36.10 77 ALA B CA 1
ATOM 1289 C C . ALA B 1 77 ? 13.745 46.057 36.715 1.00 36.84 77 ALA B C 1
ATOM 1290 O O . ALA B 1 77 ? 14.394 45.132 37.213 1.00 40.45 77 ALA B O 1
ATOM 1292 N N . ARG B 1 78 ? 13.966 46.531 35.498 1.00 30.42 78 ARG B N 1
ATOM 1293 C CA . ARG B 1 78 ? 14.984 45.940 34.648 1.00 30.51 78 ARG B CA 1
ATOM 1294 C C . ARG B 1 78 ? 16.092 46.929 34.285 1.00 31.27 78 ARG B C 1
ATOM 1295 O O . ARG B 1 78 ? 16.878 46.680 33.358 1.00 31.71 78 ARG B O 1
ATOM 1303 N N . VAL B 1 79 ? 16.195 48.009 35.060 1.00 29.57 79 VAL B N 1
ATOM 1304 C CA . VAL B 1 79 ? 17.233 49.014 34.818 1.00 25.93 79 VAL B CA 1
ATOM 1305 C C . VAL B 1 79 ? 17.999 49.208 36.124 1.00 28.31 79 VAL B C 1
ATOM 1306 O O . VAL B 1 79 ? 17.410 49.293 37.215 1.00 28.95 79 VAL B O 1
ATOM 1310 N N . GLU B 1 80 ? 19.329 49.228 36.013 1.00 31.49 80 GLU B N 1
ATOM 1311 C CA . GLU B 1 80 ? 20.196 49.498 37.160 1.00 28.50 80 GLU B CA 1
ATOM 1312 C C . GLU B 1 80 ? 21.074 50.684 36.798 1.00 30.51 80 GLU B C 1
ATOM 1313 O O . GLU B 1 80 ? 21.601 50.729 35.687 1.00 29.52 80 GLU B O 1
ATOM 1319 N N . HIS B 1 81 ? 21.259 51.598 37.742 1.00 30.62 81 HIS B N 1
ATOM 1320 C CA . HIS B 1 81 ? 22.156 52.755 37.583 1.00 28.95 81 HIS B CA 1
ATOM 1321 C C . HIS B 1 81 ? 23.341 52.579 38.512 1.00 27.94 81 HIS B C 1
ATOM 1322 O O . HIS B 1 81 ? 23.161 52.272 39.689 1.00 30.87 81 HIS B O 1
ATOM 1329 N N . VAL B 1 82 ? 24.555 52.740 37.996 1.00 30.34 82 VAL B N 1
ATOM 1330 C CA . VAL B 1 82 ? 25.730 52.720 38.855 1.00 32.39 82 VAL B CA 1
ATOM 1331 C C . VAL B 1 82 ? 26.483 54.016 38.657 1.00 30.18 82 VAL B C 1
ATOM 1332 O O . VAL B 1 82 ? 26.712 54.420 37.525 1.00 33.48 82 VAL B O 1
ATOM 1336 N N . GLY B 1 83 ? 26.841 54.700 39.746 1.00 32.28 83 GLY B N 1
ATOM 1337 C CA . GLY B 1 83 ? 27.666 55.891 39.641 1.00 32.61 83 GLY B CA 1
ATOM 1338 C C . GLY B 1 83 ? 26.916 57.210 39.729 1.00 37.49 83 GLY B C 1
ATOM 1339 O O . GLY B 1 83 ? 25.815 57.288 40.271 1.00 39.30 83 GLY B O 1
ATOM 1340 N N . ALA B 1 84 ? 27.526 58.246 39.169 1.00 37.60 84 ALA B N 1
ATOM 1341 C CA . ALA B 1 84 ? 27.061 59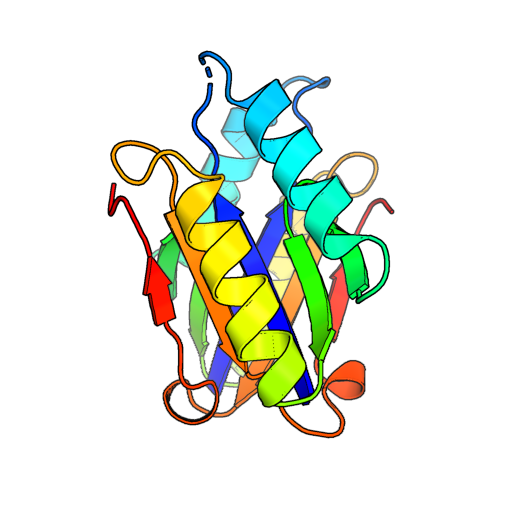.613 39.372 1.00 41.49 84 ALA B CA 1
ATOM 1342 C C . ALA B 1 84 ? 25.682 59.880 38.786 1.00 46.21 84 ALA B C 1
ATOM 1343 O O . ALA B 1 84 ? 25.292 59.270 37.798 1.00 40.24 84 ALA B O 1
ATOM 1345 N N . LYS B 1 85 ? 24.945 60.799 39.399 1.00 49.55 85 LYS B N 1
ATOM 1346 C CA . LYS B 1 85 ? 23.672 61.224 38.828 1.00 59.61 85 LYS B CA 1
ATOM 1347 C C . LYS B 1 85 ? 23.575 62.738 38.797 1.00 65.64 85 LYS B C 1
ATOM 1348 O O . LYS B 1 85 ? 24.468 63.410 38.283 1.00 69.26 85 LYS B O 1
#

Secondary structure (DSSP, 8-state):
-EEEEEEE--SSSTTHHHHHHHHHHHHTTTEEEEETTEEEEE--HHHHHHHHHHHHHHS-TTT-EEEEEEEESGGGG--EEEE---/-EEEEEEE-----HHHHHHHHHHHHTTTEEEEETTEEEEE--HHHHHHHHHHHHHHS-TTT-EEEEEE--TTGGGGEEEEE--

Radius of gyration: 15.32 Å; Cα contacts (8 Å, |Δi|>4): 301; chains: 2; bounding box: 41×39×33 Å

Sequence (169 aa):
MMVLVSYDVSTSSPGGDKRLRKVAKACRDLGQRVQFSVFEIEVDPAQWTALRQRLCDLIDPDIDSLRFYHLGAKWEARVEHVGAKPMMVLVSYDVSTPGGDKRLRKVAKACRDLGQRVQFSVFEIEVDPAQWTALRQRLCDLIDPDIDSLRFYHLGAKWEARVEHVGAK

Organism: Xanthomonas albilineans (strain GPE PC73 / CFBP 7063) (NCBI:txid380358)

Foldseek 3Di:
DKKKKAKFFADVDPCSVVLQVQLCVLQVPQWDCFDSGMIIGDDDPVSCVVSVVVNVVSGDVVGMDMDIDDQPDPVSVVDDDDDDGD/DKKKKAKFFDPVCRVVLQVQLCVLQVVFFDDPDSGITTGHDDPVRCVVSVVVNVVSGDVVGMDMDIDDCDPPSVVVDDDDDDD

Nearest PDB structures (foldseek):
  5h1p-assembly1_A  TM=1.011E+00  e=2.698E-17  Xanthomonas albilineans GPE PC73
  3oq2-assembly1_B  TM=9.023E-01  e=1.627E-11  Nitratidesulfovibrio vulgaris str. Hildenborough
  4es1-assembly1_A-2  TM=9.223E-01  e=8.303E-11  Halalkalibacterium halodurans C-125
  4qr1-assembly1_A  TM=9.205E-01  e=1.166E-10  Streptococcus pyogenes serotype M1
  7f84-assembly1_B  TM=9.274E-01  e=8.998E-09  Leptospira interrogans serovar Copenhageni str. Fiocruz L1-130

Solvent-accessible surface area: 9123 Å² total; per-residue (Å²): 65,14,0,1,0,4,2,42,24,18,133,113,36,125,41,6,111,117,27,8,130,92,0,15,142,18,2,157,116,63,29,112,112,20,10,125,24,5,3,6,0,97,3,72,98,78,69,16,91,60,13,74,92,132,0,27,106,38,9,48,69,121,62,1,6,0,16,0,3,56,10,33,39,79,188,85,1,185,40,57,54,24,24,18,180,152,80,13,0,1,0,5,2,30,23,33,167,117,49,5,98,103,32,5,140,85,0,16,127,14,2,146,124,46,32,118,110,22,11,118,24,5,3,9,0,96,2,72,91,77,80,26,95,60,5,72,92,129,0,30,106,28,9,45,69,120,74,0,3,0,22,2,0,58,8,41,90,170,40,109,95,71,35,62,42,28,28,35,199

CATH classification: 3.30.70.240

InterPro domains:
  IPR019199 Virulence-associated protein D / CRISPR associated protein Cas2 [PF09827] (1-78)
  IPR021127 CRISPR-associated endonuclease Cas2 [MF_01471] (1-95)
  IPR021127 CRISPR-associated endonuclease Cas2 [PIRSF032582] (1-95)
  IPR021127 CRISPR-associated endonuclease Cas2 [PTHR34405] (1-86)
  IPR021127 CRISPR-associated endonuclease Cas2 [TIGR01573] (1-96)
  IPR021127 CRISPR-associated endonuclease Cas2 [cd09725] (3-86)

B-factor: mean 39.58, std 16.55, range [20.83, 110.14]